Protein AF-A0A174QYZ4-F1 (afdb_monomer_lite)

Secondary structure (DSSP, 8-state):
----TTSSTTTHHHHTTSSS----------------------TT--EEETTEEESSHHHHHHHPPTT-EEEE-S-EEE--EEE-S--EEEE-TT-SSPPPEEES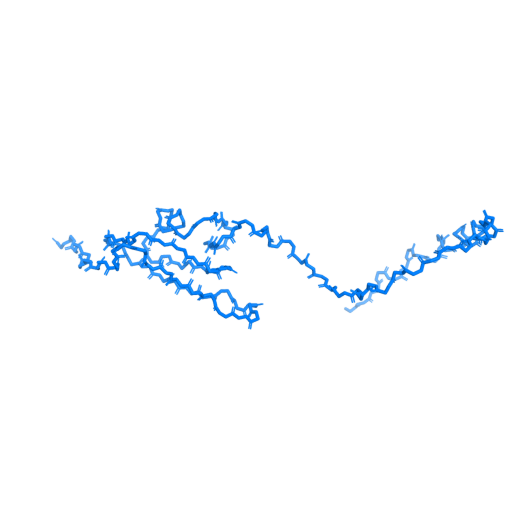S--EEE-------

Sequence (117 aa):
MRRILKRFTGLFCVLALCLSMLPVSALAAEDAPSNQSTTLLSDDNVAKIEENEYPTLDEAVNAAEDGATIELLADATTKGWNLTKSLTITSAPNLAEKPTVTFEKDGIALWGKDTDL

Structure (mmCIF, N/CA/C/O backbone):
data_AF-A0A174QYZ4-F1
#
_entry.id   AF-A0A174QYZ4-F1
#
loop_
_atom_site.group_PDB
_atom_site.id
_atom_site.type_symbol
_atom_site.label_atom_id
_atom_site.label_alt_id
_atom_site.label_comp_id
_atom_site.label_asym_id
_atom_site.label_entity_id
_atom_site.label_seq_id
_atom_site.pdbx_PDB_ins_code
_atom_site.Cartn_x
_atom_site.Cartn_y
_atom_site.Cartn_z
_atom_site.occupancy
_atom_site.B_iso_or_equiv
_atom_site.auth_seq_id
_atom_site.auth_comp_id
_atom_site.auth_asym_id
_atom_site.auth_atom_id
_atom_site.pdbx_PDB_model_num
ATOM 1 N N . MET A 1 1 ? -7.161 19.146 37.798 1.00 41.62 1 MET A N 1
ATOM 2 C CA . MET A 1 1 ? -5.856 19.838 37.694 1.00 41.62 1 MET A CA 1
ATOM 3 C C . MET A 1 1 ? -4.891 19.291 38.734 1.00 41.62 1 MET A C 1
ATOM 5 O O . MET A 1 1 ? -5.212 19.350 39.908 1.00 41.62 1 MET A O 1
ATOM 9 N N . ARG A 1 2 ? -3.734 18.800 38.263 1.00 48.94 2 ARG A N 1
ATOM 10 C CA . ARG A 1 2 ? -2.395 18.826 38.887 1.00 48.94 2 ARG A CA 1
ATOM 11 C C . ARG A 1 2 ? -2.291 18.465 40.380 1.00 48.94 2 ARG A C 1
ATOM 13 O O . ARG A 1 2 ? -2.721 19.243 41.222 1.00 48.94 2 ARG A O 1
ATOM 20 N N . ARG A 1 3 ? -1.516 17.410 40.681 1.00 45.44 3 ARG A N 1
ATOM 21 C CA . ARG A 1 3 ? -0.314 17.428 41.563 1.00 45.44 3 ARG A CA 1
ATOM 22 C C . ARG A 1 3 ? -0.020 16.018 42.107 1.00 45.44 3 ARG A C 1
ATOM 24 O O . ARG A 1 3 ? -0.194 15.744 43.287 1.00 45.44 3 ARG A O 1
ATOM 31 N N . ILE A 1 4 ? 0.518 15.150 41.249 1.00 58.34 4 ILE A N 1
ATOM 32 C CA . ILE A 1 4 ? 1.240 13.922 41.655 1.00 58.34 4 ILE A CA 1
ATOM 33 C C . ILE A 1 4 ? 2.675 14.246 42.151 1.00 58.34 4 ILE A C 1
ATOM 35 O O . ILE A 1 4 ? 3.448 13.375 42.533 1.00 58.34 4 ILE A O 1
ATOM 39 N N . LEU A 1 5 ? 3.011 15.532 42.295 1.00 55.12 5 LEU A N 1
ATOM 40 C CA . LEU A 1 5 ? 4.304 16.048 42.759 1.00 55.12 5 LEU A CA 1
ATOM 41 C C . LEU A 1 5 ? 4.511 15.958 44.291 1.00 55.12 5 LEU A C 1
ATOM 43 O O . LEU A 1 5 ? 5.041 16.879 44.900 1.00 55.12 5 LEU A O 1
ATOM 47 N N . LYS A 1 6 ? 4.055 14.887 44.952 1.00 57.94 6 LYS A N 1
ATOM 48 C CA . LYS A 1 6 ? 4.147 14.750 46.424 1.00 57.94 6 LYS A CA 1
ATOM 49 C C . LYS A 1 6 ? 4.859 13.494 46.929 1.00 57.94 6 LYS A C 1
ATOM 51 O O . LYS A 1 6 ? 4.832 13.237 48.125 1.00 57.94 6 LYS A O 1
ATOM 56 N N . ARG A 1 7 ? 5.515 12.724 46.056 1.00 56.88 7 ARG A N 1
ATOM 57 C CA . ARG A 1 7 ? 6.249 11.508 46.470 1.00 56.88 7 ARG A CA 1
ATOM 58 C C . ARG A 1 7 ? 7.753 11.526 46.188 1.00 56.88 7 ARG A C 1
ATOM 60 O O . ARG A 1 7 ? 8.439 10.592 46.573 1.00 56.88 7 ARG A O 1
ATOM 67 N N . PHE A 1 8 ? 8.281 12.590 45.583 1.00 58.69 8 PHE A N 1
ATOM 68 C CA . PHE A 1 8 ? 9.692 12.651 45.171 1.00 58.69 8 PHE A CA 1
ATOM 69 C C . PHE A 1 8 ? 10.613 13.433 46.116 1.00 58.69 8 PHE A C 1
ATOM 71 O O . PHE A 1 8 ? 11.822 13.458 45.911 1.00 58.69 8 PHE A O 1
ATOM 78 N N . THR A 1 9 ? 10.086 14.018 47.190 1.00 59.19 9 THR A N 1
ATOM 79 C CA . THR A 1 9 ? 10.862 14.905 48.071 1.00 59.19 9 THR A CA 1
ATOM 80 C C . THR A 1 9 ? 11.748 14.179 49.092 1.00 59.19 9 THR A C 1
ATOM 82 O O . THR A 1 9 ? 12.490 14.838 49.808 1.00 59.19 9 THR A O 1
ATOM 85 N N . GLY A 1 10 ? 11.693 12.844 49.174 1.00 55.94 10 GLY A N 1
ATOM 86 C CA . GLY A 1 10 ? 12.495 12.050 50.121 1.00 55.94 10 GLY A CA 1
ATOM 87 C C . GLY A 1 10 ? 13.615 11.212 49.495 1.00 55.94 10 GLY A C 1
ATOM 88 O O . GLY A 1 10 ? 14.496 10.752 50.210 1.00 55.94 10 GLY A O 1
ATOM 89 N N . LEU A 1 11 ? 13.609 11.015 48.173 1.00 55.50 11 LEU A N 1
ATOM 90 C CA . LEU A 1 11 ? 14.558 10.121 47.491 1.00 55.50 11 LEU A CA 1
ATOM 91 C C . LEU A 1 11 ? 15.765 10.869 46.892 1.00 55.50 11 LEU A C 1
ATOM 93 O O . LEU A 1 11 ? 16.773 10.261 46.548 1.00 55.50 11 LEU A O 1
ATOM 97 N N . PHE A 1 12 ? 15.697 12.201 46.818 1.00 56.78 12 PHE A N 1
ATOM 98 C CA . PHE A 1 12 ? 16.724 13.040 46.189 1.00 56.78 12 PHE A CA 1
ATOM 99 C C . PHE A 1 12 ? 17.995 13.237 47.040 1.00 56.78 12 PHE A C 1
ATOM 101 O O . PHE A 1 12 ? 19.030 13.630 46.511 1.00 56.78 12 PHE A O 1
ATOM 108 N N . CYS A 1 13 ? 17.957 12.936 48.343 1.00 54.56 13 CYS A N 1
ATOM 109 C CA . CYS A 1 13 ? 19.088 13.177 49.250 1.00 54.56 13 CYS A CA 1
ATOM 110 C C . CYS A 1 13 ? 20.092 12.017 49.364 1.00 54.56 13 CYS A C 1
ATOM 112 O O . CYS A 1 13 ? 21.141 12.205 49.971 1.00 54.56 13 CYS A O 1
ATOM 114 N N . VAL A 1 14 ? 19.827 10.847 48.770 1.00 55.69 14 VAL A N 1
ATOM 115 C CA . VAL A 1 14 ? 20.781 9.714 48.771 1.00 55.69 14 VAL A CA 1
ATOM 116 C C . VAL A 1 14 ? 21.606 9.668 47.477 1.00 55.69 14 VAL A C 1
ATOM 118 O O . VAL A 1 14 ? 22.759 9.251 47.493 1.00 55.69 14 VAL A O 1
ATOM 121 N N . LEU A 1 15 ? 21.070 10.190 46.366 1.00 55.22 15 LEU A N 1
ATOM 122 C CA . LEU A 1 15 ? 21.748 10.207 45.062 1.00 55.22 15 LEU A CA 1
ATOM 123 C C . LEU A 1 15 ? 22.946 11.181 45.012 1.00 55.22 15 LEU A C 1
ATOM 125 O O . LEU A 1 15 ? 23.884 10.974 44.249 1.00 55.22 15 LEU A O 1
ATOM 129 N N . ALA A 1 16 ? 22.939 12.231 45.842 1.00 55.94 16 ALA A N 1
ATOM 130 C CA . ALA A 1 16 ? 23.965 13.277 45.834 1.00 55.94 16 ALA A CA 1
ATOM 131 C C . ALA A 1 16 ? 25.305 12.851 46.464 1.00 55.94 16 ALA A C 1
ATOM 133 O O . ALA A 1 16 ? 26.314 13.519 46.250 1.00 55.94 16 ALA A O 1
ATOM 134 N N . LEU A 1 17 ? 25.341 11.748 47.222 1.00 58.97 17 LEU A N 1
ATOM 135 C CA . LEU A 1 17 ? 26.553 11.310 47.923 1.00 58.97 17 LEU A CA 1
ATOM 136 C C . LEU A 1 17 ? 27.410 10.320 47.112 1.00 58.97 17 LEU A C 1
ATOM 138 O O . LEU A 1 17 ? 28.558 10.078 47.466 1.00 58.97 17 LEU A O 1
ATOM 142 N N . CYS A 1 18 ? 26.887 9.780 46.006 1.00 54.69 18 CYS A N 1
ATOM 143 C CA . CYS A 1 18 ? 27.605 8.827 45.150 1.00 54.69 18 CYS A CA 1
ATOM 144 C C . CYS A 1 18 ? 28.359 9.483 43.977 1.00 54.69 18 CYS A C 1
ATOM 146 O O . CYS A 1 18 ? 29.009 8.777 43.213 1.00 54.69 18 CYS A O 1
ATOM 148 N N . LEU A 1 19 ? 28.306 10.814 43.825 1.00 57.69 19 LEU A N 1
ATOM 149 C CA . LEU A 1 19 ? 28.945 11.530 42.707 1.00 57.69 19 LEU A CA 1
ATOM 150 C C . LEU A 1 19 ? 30.399 11.980 42.962 1.00 57.69 19 LEU A C 1
ATOM 152 O O . LEU A 1 19 ? 31.007 12.564 42.072 1.00 57.69 19 LEU A O 1
ATOM 156 N N . SER A 1 20 ? 30.985 11.728 44.137 1.00 60.81 20 SER A N 1
ATOM 157 C CA . SER A 1 20 ? 32.333 12.224 44.483 1.00 60.81 20 SER A CA 1
ATOM 158 C C . SER A 1 20 ? 33.469 11.202 44.337 1.00 60.81 20 SER A C 1
ATOM 160 O O . SER A 1 20 ? 34.605 11.513 44.684 1.00 60.81 20 SER A O 1
ATOM 162 N N . MET A 1 21 ? 33.200 9.997 43.824 1.00 64.38 21 MET A N 1
ATOM 163 C CA . MET A 1 21 ? 34.192 8.913 43.730 1.00 64.38 21 MET A CA 1
ATOM 164 C C . MET A 1 21 ? 34.270 8.306 42.326 1.00 64.38 21 MET A C 1
ATOM 166 O O . MET A 1 21 ? 34.239 7.087 42.174 1.00 64.38 21 MET A O 1
ATOM 170 N N . LEU A 1 22 ? 34.393 9.138 41.287 1.00 58.00 22 LEU A N 1
ATOM 171 C CA . LEU A 1 22 ? 34.854 8.653 39.985 1.00 58.00 22 LEU A CA 1
ATOM 172 C C . LEU A 1 22 ? 36.070 9.457 39.492 1.00 58.00 22 LEU A C 1
ATOM 174 O O . LEU A 1 22 ? 36.033 10.689 39.495 1.00 58.00 22 LEU A O 1
ATOM 178 N N . PRO A 1 23 ? 37.166 8.771 39.113 1.00 59.38 23 PRO A N 1
ATOM 179 C CA . PRO A 1 23 ? 38.405 9.395 38.671 1.00 59.38 23 PRO A CA 1
ATOM 180 C C . PRO A 1 23 ? 38.235 10.051 37.296 1.00 59.38 23 PRO A C 1
ATOM 182 O O . PRO A 1 23 ? 37.707 9.450 36.362 1.00 59.38 23 PRO A O 1
ATOM 185 N N . VAL A 1 24 ? 38.747 11.277 37.171 1.00 61.53 24 VAL A N 1
ATOM 186 C CA . VAL A 1 24 ? 38.877 12.014 35.908 1.00 61.53 24 VAL A CA 1
ATOM 187 C C . VAL A 1 24 ? 39.858 11.260 35.012 1.00 61.53 24 VAL A C 1
ATOM 189 O O . VAL A 1 24 ? 41.070 11.370 35.180 1.00 61.53 24 VAL A O 1
ATOM 192 N N . SER A 1 25 ? 39.336 10.470 34.078 1.00 61.56 25 SER A N 1
ATOM 193 C CA . SER A 1 25 ? 40.115 9.890 32.984 1.00 61.56 25 SER A CA 1
ATOM 194 C C . SER A 1 25 ? 39.616 10.477 31.676 1.00 61.56 25 SER A C 1
ATOM 196 O O . SER A 1 25 ? 38.484 10.257 31.257 1.00 61.56 25 SER A O 1
ATOM 198 N N . ALA A 1 26 ? 40.480 11.287 31.080 1.00 58.00 26 ALA A N 1
ATOM 199 C CA . ALA A 1 26 ? 40.353 11.816 29.741 1.00 58.00 26 ALA A CA 1
ATOM 200 C C . ALA A 1 26 ? 40.486 10.692 28.705 1.00 58.00 26 ALA A C 1
ATOM 202 O O . ALA A 1 26 ? 41.447 9.929 28.780 1.00 58.00 26 ALA A O 1
ATOM 203 N N . LEU A 1 27 ? 39.595 10.647 27.707 1.00 47.34 27 LEU A N 1
ATOM 204 C CA . LEU A 1 27 ? 39.931 10.162 26.365 1.00 47.34 27 LEU A CA 1
ATOM 205 C C . LEU A 1 27 ? 38.883 10.606 25.323 1.00 47.34 27 LEU A C 1
ATOM 207 O O . LEU A 1 27 ? 37.706 10.312 25.460 1.00 47.34 27 LEU A O 1
ATOM 211 N N . ALA A 1 28 ? 39.374 11.338 24.321 1.00 45.22 28 ALA A N 1
ATOM 212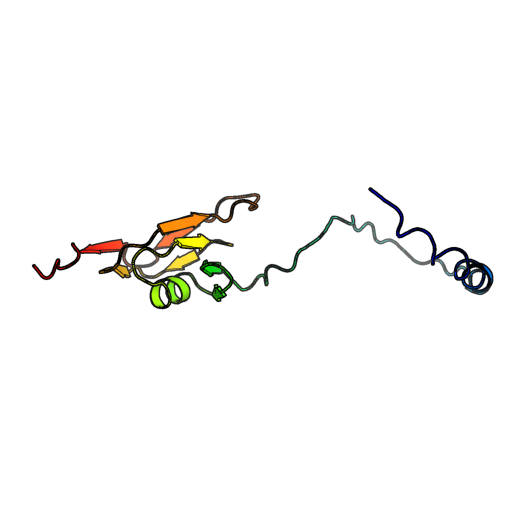 C CA . ALA A 1 28 ? 38.984 11.372 22.906 1.00 45.22 28 ALA A CA 1
ATOM 213 C C . ALA A 1 28 ? 37.494 11.342 22.476 1.00 45.22 28 ALA A C 1
ATOM 215 O O . ALA A 1 28 ? 36.840 10.313 22.511 1.00 45.22 28 ALA A O 1
ATOM 216 N N . ALA A 1 29 ? 37.067 12.485 21.921 1.00 52.91 29 ALA A N 1
ATOM 217 C CA . ALA A 1 29 ? 36.291 12.663 20.684 1.00 52.91 29 ALA A CA 1
ATOM 218 C C . ALA A 1 29 ? 35.130 11.705 20.368 1.00 52.91 29 ALA A C 1
ATOM 220 O O . ALA A 1 29 ? 35.342 10.711 19.689 1.00 52.91 29 ALA A O 1
ATOM 221 N N . GLU A 1 30 ? 33.895 12.123 20.661 1.00 49.56 30 GLU A N 1
ATOM 222 C CA . GLU A 1 30 ? 32.708 11.660 19.928 1.00 49.56 30 GLU A CA 1
ATOM 223 C C . GLU A 1 30 ? 31.730 12.847 19.806 1.00 49.56 30 GLU A C 1
ATOM 225 O O . GLU A 1 30 ? 31.019 13.185 20.753 1.00 49.56 30 GLU A O 1
ATOM 230 N N . ASP A 1 31 ? 31.731 13.542 18.667 1.00 51.22 31 ASP A N 1
ATOM 231 C CA . ASP A 1 31 ? 30.666 14.492 18.322 1.00 51.22 31 ASP A CA 1
ATOM 232 C C . ASP A 1 31 ? 29.541 13.688 17.658 1.00 51.22 31 ASP A C 1
ATOM 234 O O . ASP A 1 31 ? 29.526 13.481 16.445 1.00 51.22 31 ASP A O 1
ATOM 238 N N . ALA A 1 32 ? 28.653 13.128 18.480 1.00 58.81 32 ALA A N 1
ATOM 239 C CA . ALA A 1 32 ? 27.421 12.490 18.034 1.00 58.81 32 ALA A CA 1
ATOM 240 C C . ALA A 1 32 ? 26.241 13.371 18.475 1.00 58.81 32 ALA A C 1
ATOM 242 O O . ALA A 1 32 ? 26.011 13.509 19.683 1.00 58.81 32 ALA A O 1
ATOM 243 N N . PRO A 1 33 ? 25.473 13.975 17.549 1.00 52.62 33 PRO A N 1
ATOM 244 C CA . PRO A 1 33 ? 24.287 14.712 17.931 1.00 52.62 33 PRO A CA 1
ATOM 245 C C . PRO A 1 33 ? 23.196 13.728 18.343 1.00 52.62 33 PRO A C 1
ATOM 247 O O . PRO A 1 33 ? 22.766 12.863 17.580 1.00 52.62 33 PRO A O 1
ATOM 250 N N . SER A 1 34 ? 22.722 13.909 19.568 1.00 57.94 34 SER A N 1
ATOM 251 C CA . SER A 1 34 ? 21.459 13.377 20.042 1.00 57.94 34 SER A CA 1
ATOM 252 C C . SER A 1 34 ? 20.302 14.021 19.270 1.00 57.94 34 SER A C 1
ATOM 254 O O . SER A 1 34 ? 20.088 15.228 19.335 1.00 57.94 34 SER A O 1
ATOM 256 N N . ASN A 1 35 ? 19.514 13.211 18.565 1.00 51.09 35 ASN A N 1
ATOM 257 C CA . ASN A 1 35 ? 18.150 13.572 18.182 1.00 51.09 35 ASN A CA 1
ATOM 258 C C . ASN A 1 35 ? 17.315 12.283 18.180 1.00 51.09 35 ASN A C 1
ATOM 260 O O . ASN A 1 35 ? 17.551 11.376 17.397 1.00 51.09 35 ASN A O 1
ATOM 264 N N . GLN A 1 36 ? 16.555 12.042 19.245 1.00 50.12 36 GLN A N 1
ATOM 265 C CA . GLN A 1 36 ? 15.141 12.412 19.359 1.00 50.12 36 GLN A CA 1
ATOM 266 C C . GLN A 1 36 ? 14.259 11.232 18.952 1.00 50.12 36 GLN A C 1
ATOM 268 O O . GLN A 1 36 ? 13.952 11.033 17.790 1.00 50.12 36 GLN A O 1
ATOM 273 N N . SER A 1 37 ? 13.832 10.489 19.976 1.00 53.56 37 SER A N 1
ATOM 274 C CA . SER A 1 37 ? 12.604 9.694 19.990 1.00 53.56 37 SER A CA 1
ATOM 275 C C . SER A 1 37 ? 12.313 8.906 18.709 1.00 53.56 37 SER A C 1
ATOM 277 O O . SER A 1 37 ? 11.310 9.153 18.044 1.00 53.56 37 SER A O 1
ATOM 279 N N . THR A 1 38 ? 13.123 7.891 18.422 1.00 44.12 38 THR A N 1
ATOM 280 C CA . THR A 1 38 ? 12.664 6.764 17.609 1.00 44.12 38 THR A CA 1
ATOM 281 C C . THR A 1 38 ? 11.646 5.999 18.449 1.00 44.12 38 THR A C 1
ATOM 283 O O . THR A 1 38 ? 11.991 5.125 19.245 1.00 44.12 38 THR A O 1
ATOM 286 N N . THR A 1 39 ? 10.368 6.366 18.335 1.00 44.78 39 THR A N 1
ATOM 287 C CA . THR A 1 39 ? 9.314 5.370 18.515 1.00 44.78 39 THR A CA 1
ATOM 288 C C . THR A 1 39 ? 9.650 4.290 17.503 1.00 4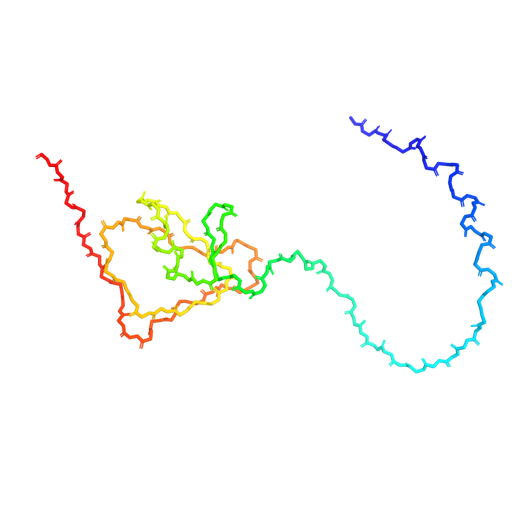4.78 39 THR A C 1
ATOM 290 O O . THR A 1 39 ? 9.659 4.567 16.309 1.00 44.78 39 THR A O 1
ATOM 293 N N . LEU A 1 40 ? 10.056 3.130 18.009 1.00 47.22 40 LEU A N 1
ATOM 294 C CA . LEU A 1 40 ? 10.427 1.947 17.249 1.00 47.22 40 LEU A CA 1
ATOM 295 C C . LEU A 1 40 ? 9.205 1.484 16.438 1.00 47.22 40 LEU A C 1
ATOM 297 O O . LEU A 1 40 ? 8.515 0.553 16.837 1.00 47.22 40 LEU A O 1
ATOM 301 N N . LEU A 1 41 ? 8.913 2.170 15.331 1.00 53.78 41 LEU A N 1
ATOM 302 C CA . LEU A 1 41 ? 8.418 1.518 14.130 1.00 53.78 41 LEU A CA 1
ATOM 303 C C . LEU A 1 41 ? 9.501 0.486 13.854 1.00 53.78 41 LEU A C 1
ATOM 305 O O . LEU A 1 41 ? 10.655 0.861 13.656 1.00 53.78 41 LEU A O 1
ATOM 309 N N . SER A 1 42 ? 9.202 -0.795 14.030 1.00 51.84 42 SER A N 1
ATOM 310 C CA . SER A 1 42 ? 10.140 -1.830 13.621 1.00 51.84 42 SER A CA 1
ATOM 311 C C . SER A 1 42 ? 10.482 -1.534 12.162 1.00 51.84 42 SER A C 1
ATOM 313 O O . SER A 1 42 ? 9.582 -1.583 11.329 1.00 51.84 42 SER A O 1
ATOM 315 N N . ASP A 1 43 ? 11.735 -1.158 11.874 1.00 60.62 43 ASP A N 1
ATOM 316 C CA . ASP A 1 43 ? 12.204 -0.735 10.538 1.00 60.62 43 ASP A CA 1
ATOM 317 C C . ASP A 1 43 ? 11.931 -1.791 9.442 1.00 60.62 43 ASP A C 1
ATOM 319 O O . ASP A 1 43 ? 12.103 -1.531 8.255 1.00 60.62 43 ASP A O 1
ATOM 323 N N . ASP A 1 44 ? 11.477 -2.980 9.839 1.00 81.69 44 ASP A N 1
ATOM 324 C CA . ASP A 1 44 ? 11.130 -4.097 8.974 1.00 81.69 44 ASP A CA 1
ATOM 325 C C . ASP A 1 44 ? 9.677 -4.060 8.451 1.00 81.69 44 ASP A C 1
ATOM 327 O O . ASP A 1 44 ? 9.377 -4.733 7.465 1.00 81.69 44 ASP A O 1
ATOM 331 N N . ASN A 1 45 ? 8.756 -3.317 9.083 1.00 93.56 45 ASN A N 1
ATOM 332 C CA . ASN A 1 45 ? 7.339 -3.317 8.700 1.00 93.56 45 ASN A CA 1
ATOM 333 C C . ASN A 1 45 ? 7.015 -2.224 7.674 1.00 93.56 45 ASN A C 1
ATOM 335 O O . ASN A 1 45 ? 7.201 -1.033 7.912 1.00 93.56 45 ASN A O 1
ATOM 339 N N . VAL A 1 46 ? 6.452 -2.633 6.536 1.00 96.19 46 VAL A N 1
ATOM 340 C CA . VAL A 1 46 ? 6.141 -1.751 5.399 1.00 96.19 46 VAL A CA 1
ATOM 341 C C . VAL A 1 46 ? 4.706 -1.231 5.446 1.00 96.19 46 VAL A C 1
ATOM 343 O O . VAL A 1 46 ? 4.427 -0.135 4.952 1.00 96.19 46 VAL A O 1
ATOM 346 N N . ALA A 1 47 ? 3.781 -1.991 6.032 1.00 96.94 47 ALA A N 1
ATOM 347 C CA . ALA A 1 47 ? 2.358 -1.679 5.997 1.00 96.94 47 ALA A CA 1
ATOM 348 C C . ALA A 1 47 ? 1.660 -1.974 7.327 1.00 96.94 47 ALA A C 1
ATOM 350 O O . ALA A 1 47 ? 2.118 -2.787 8.126 1.00 96.94 47 ALA A O 1
ATOM 351 N N . LYS A 1 48 ? 0.515 -1.331 7.548 1.00 96.44 48 LYS A N 1
ATOM 352 C CA . LYS A 1 48 ? -0.306 -1.480 8.746 1.00 96.44 48 LYS A CA 1
ATOM 353 C C . LYS A 1 48 ? -1.790 -1.447 8.404 1.00 96.44 48 LYS A C 1
ATOM 355 O O . LYS A 1 48 ? -2.215 -0.685 7.543 1.00 96.44 48 LYS A O 1
ATOM 360 N N . ILE A 1 49 ? -2.583 -2.243 9.108 1.00 97.38 49 ILE A N 1
ATOM 361 C CA . ILE A 1 49 ? -4.046 -2.183 9.103 1.00 97.38 49 ILE A CA 1
ATOM 362 C C . ILE A 1 49 ? -4.473 -2.053 10.558 1.00 97.38 49 ILE A C 1
ATOM 364 O O . ILE A 1 49 ? -4.199 -2.945 11.355 1.00 97.38 49 ILE A O 1
ATOM 368 N N . GLU A 1 50 ? -5.104 -0.935 10.913 1.00 94.75 50 GLU A N 1
ATOM 369 C CA . GLU A 1 50 ? -5.455 -0.596 12.300 1.00 94.75 50 GLU A CA 1
ATOM 370 C C . GLU A 1 50 ? -4.256 -0.680 13.262 1.00 94.75 50 GLU A C 1
ATOM 372 O O . GLU A 1 50 ? -3.434 0.235 13.285 1.00 94.75 50 GLU A O 1
ATOM 377 N N . GLU A 1 51 ? -4.141 -1.748 14.057 1.00 93.38 51 GLU A N 1
ATOM 378 C CA . GLU A 1 51 ? -3.045 -2.013 15.004 1.00 93.38 51 GLU A CA 1
ATOM 379 C C . GLU A 1 51 ? -2.100 -3.136 14.532 1.00 93.38 51 GLU A C 1
ATOM 381 O O . GLU A 1 51 ? -1.052 -3.347 15.140 1.00 93.38 51 GLU A O 1
ATOM 386 N N . ASN A 1 52 ? -2.431 -3.831 13.438 1.00 95.75 52 ASN A N 1
ATOM 387 C CA . ASN A 1 52 ? -1.644 -4.931 12.886 1.00 95.75 52 ASN A CA 1
ATOM 388 C C . ASN A 1 52 ? -0.631 -4.430 11.855 1.00 95.75 52 ASN A C 1
ATOM 390 O O . ASN A 1 52 ? -1.009 -3.813 10.862 1.00 95.75 52 ASN A O 1
ATOM 394 N N . GLU A 1 53 ? 0.645 -4.738 12.070 1.00 95.75 53 GLU A N 1
ATOM 395 C CA . GLU A 1 53 ? 1.743 -4.406 11.159 1.00 95.75 53 GLU A CA 1
ATOM 396 C C . GLU A 1 53 ? 2.145 -5.615 10.308 1.00 95.75 53 GLU A C 1
ATOM 398 O O . GLU A 1 53 ? 2.039 -6.763 10.745 1.00 95.75 53 GLU A O 1
ATOM 403 N N . TYR A 1 54 ? 2.609 -5.337 9.092 1.00 96.69 54 TYR A N 1
ATOM 404 C CA . TYR A 1 54 ? 2.992 -6.323 8.094 1.00 96.69 54 TYR A CA 1
ATOM 405 C C . TYR A 1 54 ? 4.354 -5.960 7.486 1.00 96.69 54 TYR A C 1
ATOM 407 O O . TYR A 1 54 ? 4.585 -4.792 7.146 1.00 96.69 54 TYR A O 1
ATOM 415 N N . PRO A 1 55 ? 5.231 -6.952 7.256 1.00 96.06 55 PRO A N 1
ATOM 416 C CA . PRO A 1 55 ? 6.548 -6.739 6.659 1.00 96.06 55 PRO A CA 1
ATOM 417 C C . PRO A 1 55 ? 6.467 -6.343 5.182 1.00 96.06 55 PRO A C 1
ATOM 419 O O . PRO A 1 55 ? 7.397 -5.755 4.645 1.00 96.06 55 PRO A O 1
ATOM 422 N N . THR A 1 56 ? 5.358 -6.645 4.501 1.00 96.50 56 THR A N 1
ATOM 423 C CA . THR A 1 56 ? 5.164 -6.303 3.089 1.00 96.50 56 THR A CA 1
ATOM 424 C C . THR A 1 56 ? 3.753 -5.793 2.823 1.00 96.50 56 THR A C 1
ATOM 426 O O . THR A 1 56 ? 2.792 -6.138 3.517 1.00 96.50 56 THR A O 1
ATOM 429 N N . LEU A 1 57 ? 3.613 -4.987 1.768 1.00 97.12 57 LEU A N 1
ATOM 430 C CA . LEU A 1 57 ? 2.307 -4.523 1.306 1.00 97.12 57 LEU A CA 1
ATOM 431 C C . LEU A 1 57 ? 1.447 -5.679 0.770 1.00 97.12 57 LEU A C 1
ATOM 433 O O . LEU A 1 57 ? 0.238 -5.684 0.982 1.00 97.12 57 LEU A O 1
ATOM 437 N N . ASP A 1 58 ? 2.055 -6.681 0.130 1.00 97.06 58 ASP A N 1
ATOM 438 C CA . ASP A 1 58 ? 1.348 -7.873 -0.352 1.00 97.06 58 ASP A CA 1
ATOM 439 C C . ASP A 1 58 ? 0.701 -8.666 0.798 1.00 97.06 58 ASP A C 1
ATOM 441 O O . ASP A 1 58 ? -0.444 -9.111 0.684 1.00 97.06 58 ASP A O 1
ATOM 445 N N . GLU A 1 59 ? 1.402 -8.820 1.926 1.00 97.06 59 GLU A N 1
ATOM 446 C CA . GLU A 1 59 ? 0.851 -9.476 3.117 1.00 97.06 59 GLU A CA 1
ATOM 447 C C . GLU A 1 59 ? -0.327 -8.699 3.705 1.00 97.06 59 GLU A C 1
ATOM 449 O O . GLU A 1 59 ? -1.371 -9.297 3.978 1.00 97.06 59 GLU A O 1
ATOM 454 N N . ALA A 1 60 ? -0.207 -7.372 3.811 1.00 97.56 60 ALA A N 1
ATOM 455 C CA . ALA A 1 60 ? -1.308 -6.523 4.252 1.00 97.56 60 ALA A CA 1
ATOM 456 C C . ALA A 1 60 ? -2.519 -6.634 3.310 1.00 97.56 60 ALA A C 1
ATOM 458 O O . ALA A 1 60 ? -3.639 -6.832 3.770 1.00 97.56 60 ALA A O 1
ATOM 459 N N . VAL A 1 61 ? -2.320 -6.581 1.988 1.00 96.56 61 VAL A N 1
ATOM 460 C CA . VAL A 1 61 ? -3.405 -6.716 0.996 1.00 96.56 61 VAL A CA 1
ATOM 461 C C . VAL A 1 61 ? -4.107 -8.070 1.100 1.00 96.56 61 VAL A C 1
ATOM 463 O O . VAL A 1 61 ? -5.333 -8.142 0.976 1.00 96.56 61 VAL A O 1
ATOM 466 N N . ASN A 1 62 ? -3.367 -9.147 1.356 1.00 96.12 62 ASN A N 1
ATOM 467 C CA . ASN A 1 62 ? -3.955 -10.470 1.549 1.00 96.12 62 ASN A CA 1
ATOM 468 C C . ASN A 1 62 ? -4.786 -10.545 2.835 1.00 96.12 62 ASN A C 1
ATOM 470 O O . ASN A 1 62 ? -5.901 -11.068 2.792 1.00 96.12 62 ASN A O 1
ATOM 474 N N . ALA A 1 63 ? -4.282 -9.980 3.933 1.00 96.81 63 ALA A N 1
ATOM 475 C CA . ALA A 1 63 ? -4.960 -9.958 5.228 1.00 96.81 63 ALA A CA 1
ATOM 476 C C . ALA A 1 63 ? -6.146 -8.978 5.290 1.00 96.81 63 ALA A C 1
ATOM 478 O O . ALA A 1 63 ? -7.070 -9.180 6.073 1.00 96.81 63 ALA A O 1
ATOM 479 N N . ALA A 1 64 ? -6.135 -7.931 4.465 1.00 96.88 64 ALA A N 1
ATOM 480 C CA . ALA A 1 64 ? -7.141 -6.880 4.475 1.00 96.8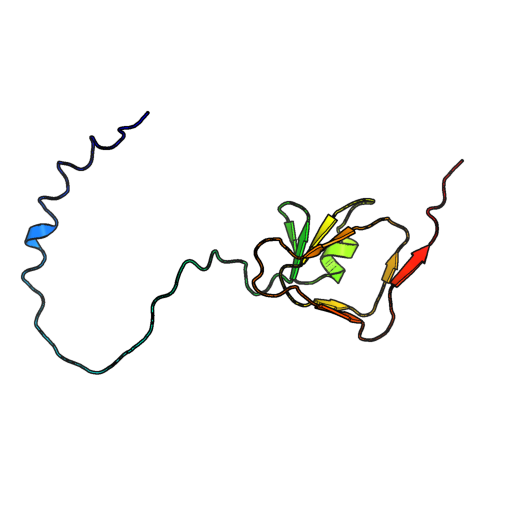8 64 ALA A CA 1
ATOM 481 C C . ALA A 1 64 ? -8.548 -7.397 4.142 1.00 96.88 64 ALA A C 1
ATOM 483 O O . ALA A 1 64 ? -8.754 -8.107 3.153 1.00 96.88 64 ALA A O 1
ATOM 484 N N . GLU A 1 65 ? -9.536 -6.977 4.923 1.00 95.44 65 GLU A N 1
ATOM 485 C CA . GLU A 1 65 ? -10.948 -7.209 4.621 1.00 95.44 65 GLU A CA 1
ATOM 486 C C . GLU A 1 65 ? -11.456 -6.267 3.512 1.00 95.44 65 GLU A C 1
ATOM 488 O O . GLU A 1 65 ? -10.788 -5.307 3.119 1.00 95.44 65 GLU A O 1
ATOM 493 N N . ASP A 1 66 ? -12.645 -6.547 2.970 1.00 93.69 66 ASP A N 1
ATOM 494 C CA . ASP A 1 66 ? -13.277 -5.678 1.971 1.00 93.69 66 ASP A CA 1
ATOM 495 C C . ASP A 1 66 ? -13.613 -4.310 2.583 1.00 93.69 66 ASP A C 1
ATOM 497 O O . ASP A 1 66 ? -14.276 -4.216 3.613 1.00 93.69 66 ASP A O 1
ATOM 501 N N . GLY A 1 67 ? -13.142 -3.242 1.945 1.00 94.25 67 GLY A N 1
ATOM 502 C CA . GLY A 1 67 ? -13.259 -1.864 2.420 1.00 94.25 67 GLY A CA 1
ATOM 503 C C . GLY A 1 67 ? -12.173 -1.424 3.407 1.00 94.25 67 GLY A C 1
ATOM 504 O O . GLY A 1 67 ? -12.216 -0.281 3.864 1.00 94.25 67 GLY A O 1
ATOM 505 N N . ALA A 1 68 ? -11.195 -2.275 3.731 1.00 97.50 68 ALA A N 1
ATOM 506 C CA . ALA A 1 68 ? -10.141 -1.931 4.680 1.00 97.50 68 ALA A CA 1
ATOM 507 C C . ALA A 1 68 ? -9.214 -0.809 4.174 1.00 97.50 68 ALA A C 1
ATOM 509 O O . ALA A 1 68 ? -9.041 -0.585 2.969 1.00 97.50 68 ALA A O 1
ATOM 510 N N . THR A 1 69 ? -8.585 -0.119 5.129 1.00 98.25 69 THR A N 1
ATOM 511 C CA . THR A 1 69 ? -7.542 0.881 4.874 1.00 98.25 69 THR A CA 1
ATOM 512 C C . THR A 1 69 ? -6.188 0.343 5.316 1.00 98.25 69 THR A C 1
ATOM 514 O O . THR A 1 69 ? -6.019 -0.053 6.466 1.00 98.25 69 THR A O 1
ATOM 517 N N . ILE A 1 70 ? -5.234 0.347 4.392 1.00 98.19 70 ILE A N 1
ATOM 518 C CA . ILE A 1 70 ? -3.841 -0.028 4.607 1.00 98.19 70 ILE A CA 1
ATOM 519 C C . ILE A 1 70 ? -3.018 1.261 4.671 1.00 98.19 70 ILE A C 1
ATOM 521 O O . ILE A 1 70 ? -2.992 2.040 3.715 1.00 98.19 70 ILE A O 1
ATOM 525 N N . GLU A 1 71 ? -2.342 1.485 5.791 1.00 97.69 71 GLU A N 1
ATOM 526 C CA . GLU A 1 71 ? -1.375 2.564 5.969 1.00 97.69 71 GLU A CA 1
ATOM 527 C C . GLU A 1 71 ? 0.030 2.070 5.608 1.00 97.69 71 GLU A C 1
ATOM 529 O O . GLU A 1 71 ? 0.513 1.083 6.155 1.00 97.69 71 GLU A O 1
ATOM 534 N N . LEU A 1 72 ? 0.702 2.761 4.692 1.00 97.56 72 LEU A N 1
ATOM 535 C CA . LEU A 1 72 ? 2.098 2.530 4.347 1.00 97.56 72 LEU A CA 1
ATOM 536 C C . LEU A 1 72 ? 3.010 3.276 5.311 1.00 97.56 72 LEU A C 1
ATOM 538 O O . LEU A 1 72 ? 2.862 4.488 5.505 1.00 97.56 72 LEU A O 1
ATOM 542 N N . LEU A 1 73 ? 3.960 2.534 5.871 1.00 95.62 73 LEU A N 1
ATOM 543 C CA . LEU A 1 73 ? 4.983 3.015 6.795 1.00 95.62 73 LEU A CA 1
ATOM 544 C C . LEU A 1 73 ? 6.302 3.317 6.071 1.00 95.62 73 LEU A C 1
ATOM 546 O O . LEU A 1 73 ? 7.042 4.199 6.496 1.00 95.62 73 LEU A O 1
ATOM 550 N N . ALA A 1 74 ? 6.564 2.625 4.962 1.00 95.00 74 ALA A N 1
ATOM 551 C CA . ALA A 1 74 ? 7.765 2.767 4.147 1.00 95.00 74 ALA A CA 1
ATOM 552 C C . ALA A 1 74 ? 7.459 2.496 2.665 1.00 95.00 74 ALA A C 1
ATOM 554 O O . ALA A 1 74 ? 6.333 2.135 2.302 1.00 95.00 74 ALA A O 1
ATOM 555 N N . ASP A 1 75 ? 8.465 2.687 1.811 1.00 96.62 75 ASP A N 1
ATOM 556 C CA . ASP A 1 75 ? 8.394 2.296 0.406 1.00 96.62 75 ASP A CA 1
ATOM 557 C C . ASP A 1 75 ? 8.078 0.803 0.276 1.00 96.62 75 ASP A C 1
ATOM 559 O O . ASP A 1 75 ? 8.585 -0.034 1.023 1.00 96.62 75 ASP A O 1
ATOM 563 N N . ALA A 1 76 ? 7.243 0.472 -0.702 1.00 96.44 76 ALA A N 1
ATOM 564 C CA . ALA A 1 76 ? 6.784 -0.885 -0.936 1.00 96.44 76 ALA A CA 1
ATOM 565 C C . ALA A 1 76 ? 7.071 -1.318 -2.371 1.00 96.44 76 ALA A C 1
ATOM 567 O O . ALA A 1 76 ? 6.923 -0.543 -3.320 1.00 96.44 76 ALA A O 1
ATOM 568 N N . THR A 1 77 ? 7.404 -2.592 -2.539 1.00 96.75 77 THR A N 1
ATOM 569 C CA . THR A 1 77 ? 7.435 -3.252 -3.842 1.00 96.75 77 THR A CA 1
ATOM 570 C C . THR A 1 77 ? 6.351 -4.319 -3.901 1.00 96.75 77 THR A C 1
ATOM 572 O O . THR A 1 77 ? 5.983 -4.911 -2.888 1.00 96.75 77 THR A O 1
ATOM 575 N N . THR A 1 78 ? 5.795 -4.536 -5.089 1.00 97.06 78 THR A N 1
ATOM 576 C CA . THR A 1 78 ? 4.835 -5.611 -5.350 1.00 97.06 78 THR A CA 1
ATOM 577 C C . THR A 1 78 ? 4.948 -6.069 -6.800 1.00 97.06 78 THR A C 1
ATOM 579 O O . THR A 1 78 ? 5.408 -5.343 -7.687 1.00 97.06 78 THR A O 1
ATOM 582 N N . LYS A 1 79 ? 4.499 -7.295 -7.064 1.00 96.69 79 LYS A N 1
ATOM 583 C CA . LYS A 1 79 ? 4.370 -7.835 -8.422 1.00 96.69 79 LYS A CA 1
ATOM 584 C C . LYS A 1 79 ? 3.029 -7.501 -9.074 1.00 96.69 79 LYS A C 1
ATOM 586 O O . LYS A 1 79 ? 2.852 -7.868 -10.232 1.00 96.69 79 LYS A O 1
ATOM 591 N N . GLY A 1 80 ? 2.133 -6.818 -8.361 1.00 96.06 80 GLY A N 1
ATOM 592 C CA . GLY A 1 80 ? 0.791 -6.481 -8.821 1.00 96.06 80 GLY A CA 1
ATOM 593 C C . GLY A 1 80 ? -0.284 -7.404 -8.257 1.00 96.06 80 GLY A C 1
ATOM 594 O O . GLY A 1 80 ? 0.001 -8.483 -7.732 1.00 96.06 80 GLY A O 1
ATOM 595 N N . TRP A 1 81 ? -1.542 -6.976 -8.381 1.00 94.81 81 TRP A N 1
ATOM 596 C CA . TRP A 1 81 ? -2.690 -7.684 -7.812 1.00 94.81 81 TRP A CA 1
ATOM 597 C C . TRP A 1 81 ? -3.869 -7.779 -8.759 1.00 94.81 81 TRP A C 1
ATOM 599 O O . TRP A 1 81 ? -4.120 -6.909 -9.594 1.00 94.81 81 TRP A O 1
ATOM 609 N N . ASN A 1 82 ? -4.655 -8.820 -8.509 1.00 93.75 82 ASN A N 1
ATOM 610 C CA . ASN A 1 82 ? -5.955 -9.043 -9.104 1.00 93.75 82 ASN A CA 1
ATOM 611 C C . ASN A 1 82 ? -7.034 -8.887 -8.024 1.00 93.75 82 ASN A C 1
ATOM 613 O O . ASN A 1 82 ? -7.403 -9.864 -7.374 1.00 93.75 82 ASN A O 1
ATOM 617 N N . LEU A 1 83 ? -7.483 -7.654 -7.771 1.00 91.69 83 LEU A N 1
ATOM 618 C CA . LEU A 1 83 ? -8.340 -7.341 -6.625 1.00 91.69 83 LEU A CA 1
ATOM 619 C C . LEU A 1 83 ? -9.824 -7.492 -6.969 1.00 91.69 83 LEU A C 1
ATOM 621 O O . LEU A 1 83 ? -10.337 -6.854 -7.888 1.00 91.69 83 LEU A O 1
ATOM 625 N N . THR A 1 84 ? -10.522 -8.303 -6.177 1.00 90.31 84 THR A N 1
ATOM 626 C CA . THR A 1 84 ? -11.991 -8.449 -6.183 1.00 90.31 84 THR A CA 1
ATOM 627 C C . THR A 1 84 ? -12.661 -7.746 -4.997 1.00 90.31 84 THR A C 1
ATOM 629 O O . THR A 1 84 ? -13.886 -7.735 -4.884 1.00 90.31 84 THR A O 1
ATOM 632 N N . LYS A 1 85 ? -11.853 -7.163 -4.106 1.00 89.44 85 LYS A N 1
ATOM 633 C CA . LYS A 1 85 ? -12.262 -6.398 -2.926 1.00 89.44 85 LYS A CA 1
ATOM 634 C C . LYS A 1 85 ? -11.838 -4.941 -3.060 1.00 89.44 85 LYS A C 1
ATOM 636 O O . LYS A 1 85 ? -10.843 -4.628 -3.714 1.00 89.44 85 LYS A O 1
ATOM 641 N N . SER A 1 86 ? -12.600 -4.063 -2.427 1.00 92.06 86 SER A N 1
ATOM 642 C CA . SER A 1 86 ? -12.291 -2.646 -2.297 1.00 92.06 86 SER A CA 1
ATOM 643 C C . SER A 1 86 ? -11.230 -2.465 -1.221 1.00 92.06 86 SER A C 1
ATOM 645 O O . SER A 1 86 ? -11.363 -3.011 -0.133 1.00 92.06 86 SER A O 1
ATOM 647 N N . LEU A 1 87 ? -10.183 -1.697 -1.503 1.00 94.56 87 LEU A N 1
ATOM 648 C CA . LEU A 1 87 ? -9.134 -1.373 -0.539 1.00 94.56 87 LEU A CA 1
ATOM 649 C C . LEU A 1 87 ? -8.740 0.092 -0.690 1.00 94.56 87 LEU A C 1
ATOM 651 O O . LEU A 1 87 ? -8.702 0.618 -1.803 1.00 94.56 87 LEU A O 1
ATOM 655 N N . THR A 1 88 ? -8.403 0.727 0.427 1.00 96.44 88 THR A N 1
ATOM 656 C CA . THR A 1 88 ? -7.753 2.041 0.438 1.00 96.44 88 THR A CA 1
ATOM 657 C C . THR A 1 88 ? -6.306 1.859 0.862 1.00 96.44 88 THR A C 1
ATOM 659 O O . THR A 1 88 ? -6.048 1.267 1.901 1.00 96.44 88 THR A O 1
ATOM 662 N N . ILE A 1 89 ? -5.357 2.375 0.083 1.00 96.94 89 ILE A N 1
ATOM 663 C CA . ILE A 1 89 ? -3.941 2.419 0.462 1.00 96.94 89 ILE A CA 1
ATOM 664 C C . ILE A 1 89 ? -3.571 3.887 0.659 1.00 96.94 89 ILE A C 1
ATOM 666 O O . ILE A 1 89 ? -3.773 4.704 -0.241 1.00 96.94 89 ILE A O 1
ATOM 670 N N . THR A 1 90 ? -3.056 4.230 1.836 1.00 97.25 90 THR A N 1
ATOM 671 C CA . THR A 1 90 ? -2.673 5.599 2.201 1.00 97.25 90 THR A CA 1
ATOM 672 C C . THR A 1 90 ? -1.305 5.620 2.864 1.00 97.25 90 THR A C 1
ATOM 674 O O . THR A 1 90 ? -0.846 4.616 3.387 1.00 97.25 90 THR A O 1
ATOM 677 N N . SER A 1 91 ? -0.640 6.769 2.870 1.00 96.56 91 SER A N 1
ATOM 678 C CA . SER A 1 91 ? 0.577 6.977 3.658 1.00 96.56 91 SER A CA 1
ATOM 679 C C . SER A 1 91 ? 0.233 7.217 5.127 1.00 96.56 91 SER A C 1
ATOM 681 O O . SER A 1 91 ? -0.750 7.908 5.415 1.00 96.56 91 SER A O 1
ATOM 683 N N . ALA A 1 92 ? 1.070 6.731 6.046 1.00 94.00 92 ALA A N 1
ATOM 684 C CA . ALA A 1 92 ? 0.969 7.103 7.451 1.00 94.00 92 ALA A CA 1
ATOM 685 C C . ALA A 1 92 ? 1.175 8.625 7.637 1.00 94.00 92 ALA A C 1
ATOM 687 O O . ALA A 1 92 ? 2.004 9.237 6.954 1.00 94.00 92 ALA A O 1
ATOM 688 N N . PRO A 1 93 ? 0.437 9.272 8.559 1.00 89.44 93 PRO A N 1
ATOM 689 C CA . PRO A 1 93 ? 0.348 10.734 8.628 1.00 89.44 93 PRO A CA 1
ATOM 690 C C . PRO A 1 93 ? 1.629 11.437 9.100 1.00 89.44 93 PRO A C 1
ATOM 692 O O . PRO A 1 93 ? 1.777 12.634 8.869 1.00 89.44 93 PRO A O 1
ATOM 695 N N . ASN A 1 94 ? 2.539 10.722 9.768 1.00 88.19 94 ASN A N 1
ATOM 696 C CA . ASN A 1 94 ? 3.714 11.300 10.434 1.00 88.19 94 ASN A CA 1
ATOM 697 C C . ASN A 1 94 ? 5.039 10.999 9.716 1.00 88.19 94 ASN 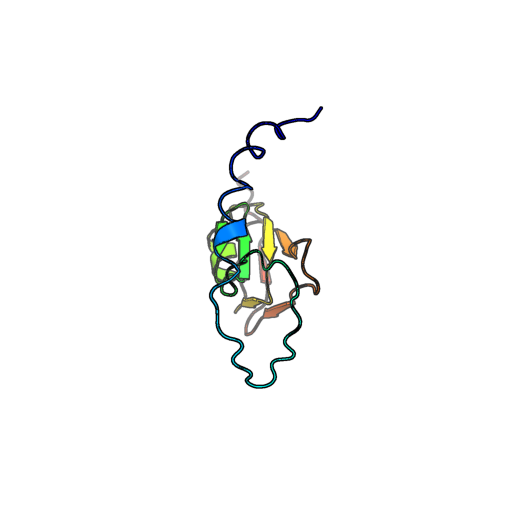A C 1
ATOM 699 O O . ASN A 1 94 ? 6.101 11.115 10.325 1.00 88.19 94 ASN A O 1
ATOM 703 N N . LEU A 1 95 ? 4.993 10.594 8.446 1.00 88.56 95 LEU A N 1
ATOM 704 C CA . LEU A 1 95 ? 6.201 10.354 7.663 1.00 88.56 95 LEU A CA 1
ATOM 705 C C . LEU A 1 95 ? 6.756 11.673 7.113 1.00 88.56 95 LEU A C 1
ATOM 707 O O . LEU A 1 95 ? 6.010 12.501 6.587 1.00 88.56 95 LEU A O 1
ATOM 711 N N . ALA A 1 96 ? 8.074 11.862 7.234 1.00 90.00 96 ALA A N 1
ATOM 712 C CA . ALA A 1 96 ? 8.765 13.029 6.681 1.00 90.00 96 ALA A CA 1
ATOM 713 C C . ALA A 1 96 ? 8.651 13.079 5.147 1.00 90.00 96 ALA A C 1
ATOM 715 O O . ALA A 1 96 ? 8.487 14.152 4.568 1.00 90.00 96 ALA A O 1
ATOM 716 N N . GLU A 1 97 ? 8.680 11.907 4.512 1.00 91.94 97 GLU A N 1
ATOM 717 C CA . GLU A 1 97 ? 8.483 11.714 3.080 1.00 91.94 97 GLU A CA 1
ATOM 718 C C . GLU A 1 97 ? 7.377 10.687 2.850 1.00 91.94 97 GLU A C 1
ATOM 720 O O . GLU A 1 97 ? 7.217 9.741 3.620 1.00 91.94 97 GLU A O 1
ATOM 725 N N . LYS A 1 98 ? 6.572 10.887 1.803 1.00 93.19 98 LYS A N 1
ATOM 726 C CA . LYS A 1 98 ? 5.499 9.944 1.486 1.00 93.19 98 LYS A CA 1
ATOM 727 C C . LYS A 1 98 ? 6.077 8.720 0.770 1.00 93.19 98 LYS A C 1
ATOM 729 O O . LYS A 1 98 ? 6.832 8.913 -0.181 1.00 93.19 98 LYS A O 1
ATOM 734 N N . PRO A 1 99 ? 5.671 7.504 1.162 1.00 96.00 99 PRO A N 1
ATOM 735 C CA . PRO A 1 99 ? 6.169 6.277 0.572 1.00 96.00 99 PRO A CA 1
ATOM 736 C C . PRO A 1 99 ? 5.716 6.107 -0.878 1.00 96.00 99 PRO A C 1
ATOM 738 O O . PRO A 1 99 ? 4.631 6.544 -1.277 1.00 96.00 99 PRO A O 1
ATOM 741 N N . THR A 1 100 ? 6.548 5.412 -1.643 1.00 96.81 100 THR A N 1
ATOM 742 C CA . THR A 1 100 ? 6.319 5.011 -3.027 1.00 96.81 100 THR A CA 1
ATOM 743 C C . THR A 1 100 ? 5.937 3.538 -3.094 1.00 96.81 100 THR A C 1
ATOM 745 O O . THR A 1 100 ? 6.532 2.695 -2.427 1.00 96.81 100 THR A O 1
ATOM 748 N N . VAL A 1 101 ? 4.970 3.208 -3.952 1.00 97.38 101 VAL A N 1
ATOM 749 C CA . VAL A 1 101 ? 4.662 1.819 -4.315 1.00 97.38 101 VAL A CA 1
ATOM 750 C C . VAL A 1 101 ? 5.220 1.540 -5.703 1.00 97.38 101 VAL A C 1
ATOM 752 O O . VAL A 1 101 ? 4.805 2.165 -6.681 1.00 97.38 101 VAL A O 1
ATOM 755 N N . THR A 1 102 ? 6.147 0.590 -5.789 1.00 97.44 102 THR A N 1
ATOM 756 C CA . THR A 1 102 ? 6.770 0.165 -7.045 1.00 97.44 102 THR A CA 1
ATOM 757 C C . THR A 1 102 ? 6.189 -1.167 -7.503 1.00 97.44 102 THR A C 1
ATOM 759 O O . TH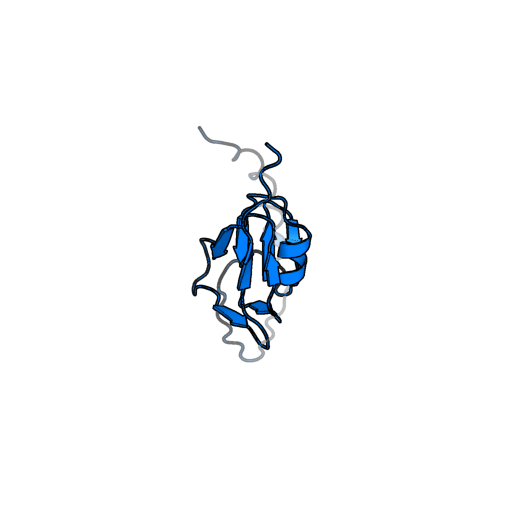R A 1 102 ? 6.244 -2.166 -6.788 1.00 97.44 102 THR A O 1
ATOM 762 N N . PHE A 1 103 ? 5.669 -1.190 -8.728 1.00 97.62 103 PHE A N 1
ATOM 763 C CA . PHE A 1 103 ? 5.207 -2.404 -9.395 1.00 97.62 103 PHE A CA 1
ATOM 764 C C . PHE A 1 103 ? 6.338 -2.973 -10.251 1.00 97.62 103 PHE A C 1
ATOM 766 O O . PHE A 1 103 ? 6.730 -2.372 -11.250 1.00 97.62 103 PHE A O 1
ATOM 773 N N . GLU A 1 104 ? 6.878 -4.125 -9.860 1.00 97.38 104 GLU A N 1
ATOM 774 C CA . GLU A 1 104 ? 8.035 -4.732 -10.535 1.00 97.38 104 GLU A CA 1
ATOM 775 C C . GLU A 1 104 ? 7.656 -5.528 -11.787 1.00 97.38 104 GLU A C 1
ATOM 777 O O . GLU A 1 104 ? 8.502 -5.801 -12.641 1.00 97.38 104 GLU A O 1
ATOM 782 N N . LYS A 1 105 ? 6.392 -5.952 -11.879 1.00 96.50 105 LYS A N 1
ATOM 783 C CA . LYS A 1 105 ? 5.918 -6.842 -12.938 1.00 96.50 105 LYS A CA 1
ATOM 784 C C . LYS A 1 105 ? 4.586 -6.376 -13.513 1.00 96.50 105 LYS A C 1
ATOM 786 O O . LYS A 1 105 ? 4.569 -5.802 -14.597 1.00 96.50 105 LYS A O 1
ATOM 791 N N . ASP A 1 106 ? 3.495 -6.636 -12.801 1.00 95.31 106 ASP A N 1
ATOM 792 C CA . ASP A 1 106 ? 2.139 -6.289 -13.214 1.00 95.31 106 ASP A CA 1
ATOM 793 C C . ASP A 1 106 ? 1.612 -5.131 -12.347 1.00 95.31 106 ASP A C 1
ATOM 795 O O . ASP A 1 106 ? 2.170 -4.832 -11.294 1.00 95.31 106 ASP A O 1
ATOM 799 N N . GLY A 1 107 ? 0.558 -4.447 -12.801 1.00 94.56 107 GLY A N 1
ATOM 800 C CA . GLY A 1 107 ? -0.075 -3.341 -12.072 1.00 94.56 107 GLY A CA 1
ATOM 801 C C . GLY A 1 107 ? -1.219 -3.790 -11.154 1.00 94.56 107 GLY A C 1
ATOM 802 O O . GLY A 1 107 ? -1.212 -4.887 -10.598 1.00 94.56 107 GLY A O 1
ATOM 803 N N . ILE A 1 108 ? -2.242 -2.941 -11.024 1.00 94.44 108 ILE A N 1
ATOM 804 C CA . ILE A 1 108 ? -3.477 -3.262 -10.297 1.00 94.44 108 ILE A CA 1
ATOM 805 C C . ILE A 1 108 ? -4.585 -3.557 -11.308 1.00 94.44 108 ILE A C 1
ATOM 807 O O . ILE A 1 108 ? -4.951 -2.689 -12.101 1.00 94.44 108 ILE A O 1
ATOM 811 N N . ALA A 1 109 ? -5.153 -4.759 -11.248 1.00 93.19 109 ALA A N 1
ATOM 812 C CA . ALA A 1 109 ? -6.409 -5.081 -11.910 1.00 93.19 109 ALA A CA 1
ATOM 813 C C . ALA A 1 109 ? -7.563 -4.968 -10.905 1.00 93.19 109 ALA A C 1
ATOM 815 O O . ALA A 1 109 ? -7.525 -5.582 -9.836 1.00 93.19 109 ALA A O 1
ATOM 816 N N . LEU A 1 110 ? -8.581 -4.179 -11.258 1.00 89.38 110 LEU A N 1
ATOM 817 C CA . LEU A 1 110 ? -9.802 -3.996 -10.478 1.00 89.38 110 LEU A CA 1
ATOM 818 C C . LEU A 1 110 ? -10.961 -4.659 -11.210 1.00 89.38 110 LEU A C 1
ATOM 820 O O . LEU A 1 110 ? -11.234 -4.335 -12.368 1.00 89.38 110 LEU A O 1
ATOM 824 N N . TRP A 1 111 ? -11.658 -5.548 -10.516 1.00 84.19 111 TRP A N 1
ATOM 825 C CA . TRP A 1 111 ? -12.873 -6.167 -11.031 1.00 84.19 111 TRP A CA 1
ATOM 826 C C . TRP A 1 111 ? -14.078 -5.576 -10.320 1.00 84.19 111 TRP A C 1
ATOM 828 O O . TRP A 1 111 ? -14.014 -5.247 -9.134 1.00 84.19 111 TRP A O 1
ATOM 838 N N . GLY A 1 112 ? -15.180 -5.421 -11.053 1.00 70.88 112 GLY A N 1
ATOM 839 C CA . GLY A 1 112 ? -16.456 -5.121 -10.418 1.00 70.88 112 GLY A CA 1
ATOM 840 C C . GLY A 1 112 ? -16.755 -6.210 -9.394 1.00 70.88 112 GLY A C 1
ATOM 841 O O . GLY A 1 112 ? -16.601 -7.392 -9.697 1.00 70.88 112 GLY A O 1
ATOM 842 N N . LYS A 1 113 ? -17.141 -5.817 -8.179 1.00 68.12 113 LYS A N 1
ATOM 843 C CA . LYS A 1 113 ? -17.646 -6.767 -7.191 1.00 68.12 113 LYS A CA 1
ATOM 844 C C . LYS A 1 113 ? -18.879 -7.427 -7.803 1.00 68.12 113 LYS A C 1
ATOM 846 O O . LYS A 1 113 ? -19.807 -6.707 -8.184 1.00 68.12 113 LYS A O 1
ATOM 851 N N . ASP A 1 114 ? -18.886 -8.755 -7.899 1.00 67.50 114 ASP A N 1
ATOM 852 C CA . ASP A 1 114 ? -20.113 -9.491 -8.187 1.00 67.50 114 ASP A CA 1
ATOM 853 C C . ASP A 1 114 ? -21.108 -9.109 -7.089 1.00 67.50 114 ASP A C 1
ATOM 855 O O . ASP A 1 114 ? -20.944 -9.419 -5.907 1.00 67.50 114 ASP A O 1
ATOM 859 N N . THR A 1 115 ? -22.076 -8.284 -7.468 1.00 62.47 115 THR A N 1
ATOM 860 C CA . THR A 1 115 ? -23.199 -7.961 -6.605 1.00 62.47 115 THR A CA 1
ATOM 861 C C . THR A 1 115 ? -24.143 -9.130 -6.783 1.00 62.47 115 THR A C 1
ATOM 863 O O . THR A 1 115 ? -24.845 -9.193 -7.787 1.00 62.47 115 THR A O 1
ATOM 866 N N . ASP A 1 116 ? -24.089 -10.094 -5.860 1.00 64.44 116 ASP A N 1
ATOM 867 C CA . ASP A 1 116 ? -25.135 -11.110 -5.735 1.00 64.44 116 ASP A CA 1
ATOM 868 C C . ASP A 1 116 ? -26.462 -10.360 -5.509 1.00 64.44 116 ASP A C 1
ATOM 870 O O . ASP A 1 116 ? -26.739 -9.877 -4.407 1.00 64.44 116 ASP A O 1
ATOM 874 N N . LEU A 1 117 ? -27.216 -10.170 -6.597 1.00 52.78 117 LEU A N 1
ATOM 875 C CA . LEU A 1 117 ? -28.578 -9.636 -6.634 1.00 52.78 117 LEU A CA 1
ATOM 876 C C . LEU A 1 117 ? -29.589 -10.782 -6.582 1.00 52.78 117 LEU A C 1
ATOM 878 O O . LEU A 1 117 ? -29.399 -11.769 -7.329 1.00 52.78 117 LEU A O 1
#

Organism: Flavonifractor plautii (NCBI:txid292800)

Radius of gyration: 25.41 Å; chains: 1; bounding box: 69×31×63 Å

Foldseek 3Di:
DDDPPPPPPPPVVVVVVPPPPDDDDDDDDDPDDDDDDPPCPPPQFFKDFPHDTHSAPVVVLVVDDAATEIETPAAHEDQEDEDLGDYHYYHDPPDPDGYHYHHPHDYYHYDDNPPPD

pLDDT: mean 78.41, std 19.92, range [41.62, 98.25]